Protein AF-A0A9N7NI37-F1 (afdb_monomer_lite)

Secondary structure (DSSP, 8-state):
----------S---HHHHHHHHHHHHHHHHHHTT--TT-TTGGG-HHHHTTTTEEES-TTT-EEEETTT--EEE--SS------PPP-GGGEEEE-S--TT--HHHHHHHHHHHH-TTSEEEEEESSSS-EEEEESSHHHHHHHHHHHHHHHH---HHHHTSGGGGT-

Organism: Striga hermonthica (NCBI:txid68872)

pLDDT: mean 78.23, std 16.03, range [34.75, 94.56]

Structure (mmCIF, N/CA/C/O backbone):
data_AF-A0A9N7NI37-F1
#
_entry.id   AF-A0A9N7NI37-F1
#
loop_
_atom_site.group_PDB
_atom_site.id
_atom_site.type_symbol
_atom_site.label_atom_id
_atom_site.label_alt_id
_atom_site.label_comp_id
_atom_site.label_asym_id
_atom_site.label_entity_id
_atom_site.label_seq_id
_atom_site.pdbx_PDB_ins_code
_atom_site.Cartn_x
_atom_site.Cartn_y
_atom_site.Cartn_z
_atom_site.occupancy
_atom_site.B_iso_or_equiv
_atom_site.auth_seq_id
_atom_site.auth_comp_id
_atom_site.auth_asym_id
_atom_site.auth_atom_id
_atom_site.pdbx_PDB_model_num
ATOM 1 N N . MET A 1 1 ? 3.393 19.377 -38.642 1.00 34.75 1 MET A N 1
ATOM 2 C CA . MET A 1 1 ? 4.469 20.264 -38.154 1.00 34.75 1 MET A CA 1
ATOM 3 C C . MET A 1 1 ? 3.976 20.924 -36.873 1.00 34.75 1 MET A C 1
ATOM 5 O O . MET A 1 1 ? 2.952 21.586 -36.908 1.00 34.75 1 MET A O 1
ATOM 9 N N . HIS A 1 2 ? 4.618 20.559 -35.761 1.00 44.41 2 HIS A N 1
ATOM 10 C CA . HIS A 1 2 ? 4.464 21.002 -34.368 1.00 44.41 2 HIS A CA 1
ATOM 11 C C . HIS A 1 2 ? 3.287 21.917 -33.985 1.00 44.41 2 HIS A C 1
ATOM 13 O O . HIS A 1 2 ? 3.332 23.128 -34.173 1.00 44.41 2 HIS A O 1
ATOM 19 N N . ARG A 1 3 ? 2.320 21.343 -33.260 1.00 37.22 3 ARG A N 1
ATOM 20 C CA . ARG A 1 3 ? 1.564 22.077 -32.243 1.00 37.22 3 ARG A CA 1
ATOM 21 C C . ARG A 1 3 ? 2.317 21.857 -30.929 1.00 37.22 3 ARG A C 1
ATOM 23 O O . ARG A 1 3 ? 2.149 20.824 -30.291 1.00 37.22 3 ARG A O 1
ATOM 30 N N . PHE A 1 4 ? 3.240 22.760 -30.595 1.00 43.38 4 PHE A N 1
ATOM 31 C CA . PHE A 1 4 ? 3.795 22.793 -29.244 1.00 43.38 4 PHE A CA 1
ATOM 32 C C . PHE A 1 4 ? 2.629 23.052 -28.292 1.00 43.38 4 PHE A C 1
ATOM 34 O O . PHE A 1 4 ? 1.892 24.026 -28.445 1.00 43.38 4 PHE A O 1
ATOM 41 N N . LEU A 1 5 ? 2.425 22.094 -27.391 1.00 44.50 5 LEU A N 1
ATOM 42 C CA . LEU A 1 5 ? 1.488 22.172 -26.287 1.00 44.50 5 LEU A CA 1
ATOM 43 C C . LEU A 1 5 ? 1.740 23.488 -25.559 1.00 44.50 5 LEU A C 1
ATOM 45 O O . LEU A 1 5 ? 2.869 23.775 -25.161 1.00 44.50 5 LEU A O 1
ATOM 49 N N . ASN A 1 6 ? 0.685 24.283 -25.419 1.00 45.06 6 ASN A N 1
ATOM 50 C CA . ASN A 1 6 ? 0.674 25.430 -24.530 1.00 45.06 6 ASN A CA 1
ATOM 51 C C . ASN A 1 6 ? 0.686 24.855 -23.106 1.00 45.06 6 ASN A C 1
ATOM 53 O O . ASN A 1 6 ? -0.355 24.629 -22.494 1.00 45.06 6 ASN A O 1
ATOM 57 N N . TRP A 1 7 ? 1.875 24.463 -22.660 1.00 54.69 7 TRP A N 1
ATOM 58 C CA . TRP A 1 7 ? 2.113 23.818 -21.384 1.00 54.69 7 TRP A CA 1
ATOM 59 C C . TRP A 1 7 ? 2.125 24.915 -20.331 1.00 54.69 7 TRP A C 1
ATOM 61 O O . TRP A 1 7 ? 3.165 25.483 -20.004 1.00 54.69 7 TRP A O 1
ATOM 71 N N . ASN A 1 8 ? 0.937 25.265 -19.842 1.00 51.19 8 ASN A N 1
ATOM 72 C CA . ASN A 1 8 ? 0.838 26.027 -18.612 1.00 51.19 8 ASN A CA 1
ATOM 73 C C . ASN A 1 8 ? 1.429 25.143 -17.514 1.00 51.19 8 ASN A C 1
ATOM 75 O O . ASN A 1 8 ? 0.790 24.200 -17.064 1.00 51.19 8 ASN A O 1
ATOM 79 N N . SER A 1 9 ? 2.649 25.453 -17.078 1.00 53.19 9 SER A N 1
ATOM 80 C CA . SER A 1 9 ? 3.290 24.885 -15.886 1.00 53.19 9 SER A CA 1
ATOM 81 C C . SER A 1 9 ? 2.607 25.372 -14.600 1.00 53.19 9 SER A C 1
ATOM 83 O O . SER A 1 9 ? 3.278 25.695 -13.619 1.00 53.19 9 SER A O 1
ATOM 85 N N . GLY A 1 10 ? 1.287 25.560 -14.647 1.00 49.41 10 GLY A N 1
ATOM 86 C CA . GLY A 1 10 ? 0.490 26.233 -13.640 1.00 49.41 10 GLY A CA 1
ATOM 87 C C . GLY A 1 10 ? 0.375 25.372 -12.401 1.00 49.41 10 GLY A C 1
ATOM 88 O O . GLY A 1 10 ? -0.617 24.683 -12.265 1.00 49.41 10 GLY A O 1
ATOM 89 N N . SER A 1 11 ? 1.408 25.428 -11.557 1.00 57.31 11 SER A N 1
ATOM 90 C CA . SER A 1 11 ? 1.416 25.399 -10.084 1.00 57.31 11 SER A CA 1
ATOM 91 C C . SER A 1 11 ? 0.616 24.337 -9.315 1.00 57.31 11 SER A C 1
ATOM 93 O O . SER A 1 11 ? 0.684 24.338 -8.090 1.00 57.31 11 SER A O 1
ATOM 95 N N . GLU A 1 12 ? -0.100 23.435 -9.972 1.00 69.94 12 GLU A N 1
ATOM 96 C CA . GLU A 1 12 ? -0.982 22.453 -9.357 1.00 69.94 12 GLU A CA 1
ATOM 97 C C . GLU A 1 12 ? -0.608 21.064 -9.878 1.00 69.94 12 GLU A C 1
ATOM 99 O O . GLU A 1 12 ? -0.580 20.813 -11.083 1.00 69.94 12 GLU A O 1
ATOM 104 N N . HIS A 1 13 ? -0.240 20.180 -8.953 1.00 75.94 13 HIS A N 1
ATOM 105 C CA . HIS A 1 13 ? 0.076 18.790 -9.253 1.00 75.94 13 HIS A CA 1
ATOM 106 C C . HIS A 1 13 ? -1.226 18.071 -9.619 1.00 75.94 13 HIS A C 1
ATOM 108 O O . HIS A 1 13 ? -2.122 17.934 -8.784 1.00 75.94 13 HIS A O 1
ATOM 114 N N . GLU A 1 14 ? -1.353 17.647 -10.874 1.00 86.31 14 GLU A N 1
ATOM 115 C CA . GLU A 1 14 ? -2.490 16.864 -11.352 1.00 86.31 14 GLU A CA 1
ATOM 116 C C . GLU A 1 14 ? -2.060 15.406 -11.526 1.00 86.31 14 GLU A C 1
ATOM 118 O O . GLU A 1 14 ? -1.046 15.124 -12.163 1.00 86.31 14 GLU A O 1
ATOM 123 N N . ALA A 1 15 ? -2.870 14.458 -11.050 1.00 85.00 15 ALA A N 1
ATOM 124 C CA . ALA A 1 15 ? -2.553 13.030 -11.132 1.00 85.00 15 ALA A CA 1
ATOM 125 C C . ALA A 1 15 ? -2.227 12.558 -12.565 1.00 85.00 15 ALA A C 1
ATOM 127 O O . ALA A 1 15 ? -1.330 11.738 -12.760 1.00 85.00 15 ALA A O 1
ATOM 128 N N . GLY A 1 16 ? -2.923 13.087 -13.580 1.00 88.25 16 GLY A N 1
ATOM 129 C CA . GLY A 1 16 ? -2.649 12.762 -14.984 1.00 88.25 16 GLY A CA 1
ATOM 130 C C . GLY A 1 16 ? -1.287 13.277 -15.459 1.00 88.25 16 GLY A C 1
ATOM 131 O O . GLY A 1 16 ? -0.560 12.576 -16.167 1.00 88.25 16 GLY A O 1
ATOM 132 N N . TYR A 1 17 ? -0.919 14.477 -15.021 1.00 86.31 17 TYR A N 1
ATOM 133 C CA . TYR A 1 17 ? 0.371 15.086 -15.307 1.00 86.31 17 TYR A CA 1
ATOM 134 C C . TYR A 1 17 ? 1.518 14.343 -14.616 1.00 86.31 17 TYR A C 1
ATOM 136 O O . TYR A 1 17 ? 2.523 14.010 -15.246 1.00 86.31 17 TYR A O 1
ATOM 144 N N . ASP A 1 18 ? 1.345 14.017 -13.338 1.00 88.06 18 ASP A N 1
ATOM 145 C CA . ASP A 1 18 ? 2.345 13.304 -12.548 1.00 88.06 18 ASP A CA 1
ATOM 146 C C . ASP A 1 18 ? 2.556 11.881 -13.075 1.00 88.06 18 ASP A C 1
ATOM 148 O O . ASP A 1 18 ? 3.692 11.404 -13.152 1.00 88.06 18 ASP A O 1
ATOM 152 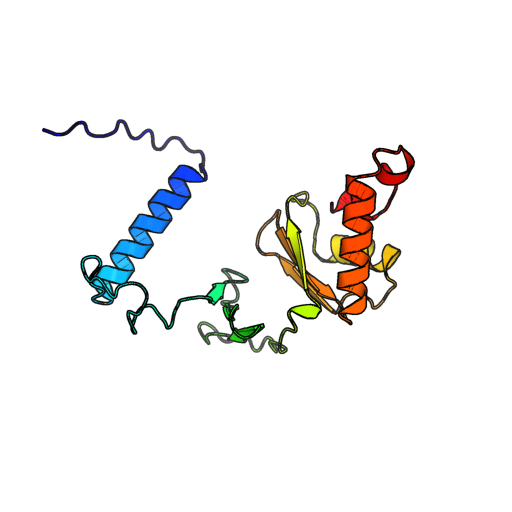N N . ALA A 1 19 ? 1.488 11.219 -13.535 1.00 91.81 19 ALA A N 1
ATOM 153 C CA . ALA A 1 19 ? 1.574 9.927 -14.209 1.00 91.81 19 ALA A CA 1
ATOM 154 C C . ALA A 1 19 ? 2.349 10.024 -15.534 1.00 91.81 19 ALA A C 1
ATOM 156 O O . ALA A 1 19 ? 3.199 9.176 -15.814 1.00 91.81 19 ALA A O 1
ATOM 157 N N . PHE A 1 20 ? 2.111 11.074 -16.330 1.00 90.31 20 PHE A N 1
ATOM 158 C CA . PHE A 1 20 ? 2.869 11.328 -17.556 1.00 90.31 20 PHE A CA 1
ATOM 159 C C . PHE A 1 20 ? 4.362 11.539 -17.265 1.00 90.31 20 PHE A C 1
ATOM 161 O O . PHE A 1 20 ? 5.206 10.870 -17.864 1.00 90.31 20 PHE A O 1
ATOM 168 N N . MET A 1 21 ? 4.694 12.408 -16.307 1.00 93.88 21 MET A N 1
ATOM 169 C CA . MET A 1 21 ? 6.081 12.676 -15.913 1.00 93.88 21 MET A CA 1
ATOM 170 C C . MET A 1 21 ? 6.768 11.423 -15.358 1.00 93.88 21 MET A C 1
ATOM 172 O O . MET A 1 21 ? 7.907 11.128 -15.728 1.00 93.88 21 MET A O 1
ATOM 176 N N . THR A 1 22 ? 6.060 10.637 -14.543 1.00 92.25 22 THR A N 1
ATOM 177 C CA . THR A 1 22 ? 6.525 9.329 -14.059 1.00 92.25 22 THR A CA 1
ATOM 178 C C . THR A 1 22 ? 6.822 8.383 -15.225 1.00 92.25 22 THR A C 1
ATOM 180 O O . THR A 1 22 ? 7.875 7.742 -15.248 1.00 92.25 22 THR A O 1
ATOM 183 N N . GLY A 1 23 ? 5.951 8.340 -16.239 1.00 92.38 23 GLY A N 1
ATOM 184 C CA . GLY A 1 23 ? 6.159 7.568 -17.465 1.00 92.38 23 GLY A CA 1
ATOM 185 C C . GLY A 1 23 ? 7.397 8.002 -18.258 1.00 92.38 23 GLY A C 1
ATOM 186 O O . GLY A 1 23 ? 8.160 7.153 -18.723 1.00 92.38 23 GLY A O 1
ATOM 187 N N . CYS A 1 24 ? 7.652 9.310 -18.367 1.00 93.56 24 CYS A N 1
ATOM 188 C CA . CYS A 1 24 ? 8.861 9.840 -19.002 1.00 93.56 24 CYS A CA 1
ATOM 189 C C . CYS A 1 24 ? 10.136 9.415 -18.261 1.00 93.56 24 CYS A C 1
ATOM 191 O O . CYS A 1 24 ? 11.076 8.929 -18.893 1.00 93.56 24 CYS A O 1
ATOM 193 N N . VAL A 1 25 ? 10.157 9.541 -16.929 1.00 94.00 25 VAL A N 1
ATOM 194 C CA . VAL A 1 25 ? 11.290 9.097 -16.097 1.00 94.00 25 VAL A CA 1
ATOM 195 C C . VAL A 1 25 ? 11.511 7.592 -16.252 1.00 94.00 25 VAL A C 1
ATOM 197 O O . VAL A 1 25 ? 12.639 7.159 -16.489 1.00 94.00 25 VAL A O 1
ATOM 200 N N . PHE A 1 26 ? 10.443 6.791 -16.193 1.00 92.88 26 PHE A N 1
ATOM 201 C CA . PHE A 1 26 ? 10.511 5.347 -16.413 1.00 92.88 26 PHE A CA 1
ATOM 202 C C . PHE A 1 26 ? 11.117 5.004 -17.782 1.00 92.88 26 PHE A C 1
ATOM 204 O O . PHE A 1 26 ? 12.051 4.203 -17.855 1.00 92.88 26 PHE A O 1
ATOM 211 N N . SER A 1 27 ? 10.643 5.643 -18.858 1.00 90.44 27 SER A N 1
ATOM 212 C CA . SER A 1 27 ? 11.150 5.420 -20.217 1.00 90.44 27 SER A CA 1
ATOM 213 C C . SER A 1 27 ? 12.635 5.766 -20.346 1.00 90.44 27 SER A C 1
ATOM 215 O O . SER A 1 27 ? 13.412 4.972 -20.879 1.00 90.44 27 SER A O 1
ATOM 217 N N . GLN A 1 28 ? 13.063 6.900 -19.785 1.00 92.12 28 GLN A N 1
ATOM 218 C CA . GLN A 1 28 ? 14.467 7.305 -19.788 1.00 92.12 28 GLN A CA 1
ATOM 219 C C . GLN A 1 28 ? 15.358 6.309 -19.028 1.00 92.12 28 GLN A C 1
ATOM 221 O O . GLN A 1 28 ? 16.419 5.924 -19.523 1.00 92.12 28 GLN A O 1
ATOM 226 N N . VAL A 1 29 ? 14.926 5.853 -17.848 1.00 91.25 29 VAL A N 1
ATOM 227 C CA . VAL A 1 29 ? 15.667 4.859 -17.055 1.00 91.25 29 VAL A CA 1
ATOM 228 C C . VAL A 1 29 ? 15.763 3.524 -17.797 1.00 91.25 29 VAL A C 1
ATOM 230 O O . VAL A 1 29 ? 16.837 2.930 -17.846 1.00 91.25 29 VAL A O 1
ATOM 233 N N . CYS A 1 30 ? 14.684 3.073 -18.435 1.00 89.25 30 CYS A N 1
ATOM 234 C CA . CYS A 1 30 ? 14.680 1.857 -19.248 1.00 89.25 30 CYS A CA 1
ATOM 235 C C . CYS A 1 30 ? 15.639 1.946 -20.442 1.00 89.25 30 CYS A C 1
ATOM 237 O O . CYS A 1 30 ? 16.400 1.008 -20.682 1.00 89.25 30 CYS A O 1
ATOM 239 N N . SER A 1 31 ? 15.663 3.081 -21.146 1.00 88.12 31 SER A N 1
ATOM 240 C CA . SER A 1 31 ? 16.620 3.330 -22.230 1.00 88.12 31 SER A CA 1
ATOM 241 C C . SER A 1 31 ? 18.065 3.250 -21.732 1.00 88.12 31 SER A C 1
ATOM 243 O O . SER A 1 31 ? 18.893 2.588 -22.354 1.00 88.12 31 SER A O 1
ATOM 245 N N . ASN A 1 32 ? 18.360 3.826 -20.562 1.00 89.94 32 ASN A N 1
ATOM 246 C CA . ASN A 1 32 ? 19.687 3.742 -19.940 1.00 89.94 32 ASN A CA 1
ATOM 247 C C . ASN A 1 32 ? 20.053 2.313 -19.500 1.00 89.94 32 ASN A C 1
ATOM 249 O O . ASN A 1 32 ? 21.219 1.929 -19.545 1.00 89.94 32 ASN A O 1
ATOM 253 N N . LEU A 1 33 ? 19.066 1.506 -19.105 1.00 89.12 33 LEU A N 1
ATOM 254 C CA . LEU A 1 33 ? 19.237 0.075 -18.836 1.00 89.12 33 LEU A CA 1
ATOM 255 C C . LEU A 1 33 ? 19.380 -0.752 -20.131 1.00 89.12 33 LEU A C 1
ATOM 257 O O . LEU A 1 33 ? 19.706 -1.942 -20.082 1.00 89.12 33 LEU A O 1
ATOM 261 N N . GLY A 1 34 ? 19.163 -0.150 -21.303 1.00 88.50 34 GLY A N 1
ATOM 262 C CA . GLY A 1 34 ? 19.170 -0.824 -22.599 1.00 88.50 34 GLY A CA 1
ATOM 263 C C . GLY A 1 34 ? 17.991 -1.783 -22.758 1.00 88.50 34 GLY A C 1
ATOM 264 O O . GLY A 1 34 ? 18.180 -2.916 -23.205 1.00 88.50 34 GLY A O 1
ATOM 265 N N . VAL A 1 35 ? 16.812 -1.385 -22.284 1.00 88.12 35 VAL A N 1
ATOM 266 C CA . VAL A 1 35 ? 15.547 -2.085 -22.523 1.00 88.12 35 VAL A CA 1
ATOM 267 C C . VAL A 1 35 ? 15.012 -1.666 -23.890 1.00 88.12 35 VAL A C 1
ATOM 269 O O . VAL A 1 35 ? 14.899 -0.476 -24.170 1.00 88.12 35 VAL A O 1
ATOM 272 N N . ASP A 1 36 ? 14.668 -2.644 -24.727 1.00 84.31 36 ASP A N 1
ATOM 273 C CA . ASP A 1 36 ? 14.026 -2.395 -26.016 1.00 84.31 36 ASP A CA 1
ATOM 274 C C . ASP A 1 36 ? 12.502 -2.484 -25.886 1.00 84.31 36 ASP A C 1
ATOM 276 O O . ASP A 1 36 ? 11.932 -3.564 -25.707 1.00 84.31 36 ASP A O 1
ATOM 280 N N . PHE A 1 37 ? 11.846 -1.331 -25.990 1.00 81.38 37 PHE A N 1
ATOM 281 C CA . PHE A 1 37 ? 10.390 -1.200 -25.935 1.00 81.38 37 PHE A CA 1
ATOM 282 C C . PHE A 1 37 ? 9.667 -1.781 -27.155 1.00 81.38 37 PHE A C 1
ATOM 284 O O . PHE A 1 37 ? 8.472 -2.043 -27.069 1.00 81.38 37 PHE A O 1
ATOM 291 N N . ASN A 1 38 ? 10.365 -1.986 -28.275 1.00 82.12 38 ASN A N 1
ATOM 292 C CA . ASN A 1 38 ? 9.775 -2.547 -29.493 1.00 82.12 38 ASN A CA 1
ATOM 293 C C . ASN A 1 38 ? 9.870 -4.077 -29.542 1.00 82.12 38 ASN A C 1
ATOM 295 O O . ASN A 1 38 ? 9.385 -4.697 -30.488 1.00 82.12 38 ASN A O 1
ATOM 299 N N . SER A 1 39 ? 10.508 -4.692 -28.543 1.00 78.31 39 SER A N 1
ATOM 300 C CA . SER A 1 39 ? 10.601 -6.142 -28.445 1.00 78.31 39 SER A CA 1
ATOM 301 C C . SER A 1 39 ? 9.263 -6.743 -28.000 1.00 78.31 39 SER A C 1
ATOM 303 O O . SER A 1 39 ? 8.644 -6.288 -27.037 1.00 78.31 39 SER A O 1
ATOM 305 N N . ASN A 1 40 ? 8.823 -7.806 -28.679 1.00 71.88 40 ASN A N 1
ATOM 306 C CA . ASN A 1 40 ? 7.592 -8.528 -28.327 1.00 71.88 40 ASN A CA 1
ATOM 307 C C . ASN A 1 40 ? 7.657 -9.181 -26.930 1.00 71.88 40 ASN A C 1
ATOM 309 O O . ASN A 1 40 ? 6.619 -9.472 -26.340 1.00 71.88 40 ASN A O 1
ATOM 313 N N . ASP A 1 41 ? 8.864 -9.350 -26.384 1.00 66.56 41 ASP A N 1
ATOM 314 C CA . ASP A 1 41 ? 9.127 -9.968 -25.081 1.00 66.56 41 ASP A CA 1
ATOM 315 C C . ASP A 1 41 ? 9.355 -8.937 -23.963 1.00 66.56 41 ASP A C 1
ATOM 317 O O . ASP A 1 41 ? 9.876 -9.274 -22.898 1.00 66.56 41 ASP A O 1
ATOM 321 N N . PHE A 1 42 ? 8.950 -7.675 -24.162 1.00 67.88 42 PHE A N 1
ATOM 322 C CA . PHE A 1 42 ? 9.061 -6.616 -23.151 1.00 67.88 42 PHE A CA 1
ATOM 323 C C . PHE A 1 42 ? 8.588 -7.037 -21.740 1.00 67.88 42 PHE A C 1
ATOM 325 O O . PHE A 1 42 ? 9.312 -6.764 -20.777 1.00 67.88 42 PHE A O 1
ATOM 332 N N . PRO A 1 43 ? 7.462 -7.771 -21.569 1.00 67.12 43 PRO A N 1
ATOM 333 C CA . PRO A 1 43 ? 7.028 -8.239 -20.251 1.00 67.12 43 PRO A CA 1
ATOM 334 C C . PRO A 1 43 ? 8.003 -9.220 -19.585 1.00 67.12 43 PRO A C 1
ATOM 336 O O . PRO A 1 43 ? 8.018 -9.316 -18.364 1.00 67.12 43 PRO A O 1
ATOM 339 N N . GLN A 1 44 ? 8.823 -9.941 -20.354 1.00 68.06 44 GLN A N 1
ATOM 340 C CA . GLN A 1 44 ? 9.795 -10.927 -19.865 1.00 68.06 44 GLN A CA 1
ATOM 341 C C . GLN A 1 44 ? 11.230 -10.387 -19.838 1.00 68.06 44 GLN A C 1
ATOM 343 O O . GLN A 1 44 ? 12.172 -11.139 -19.596 1.00 68.06 44 GLN A O 1
ATOM 348 N N . ASN A 1 45 ? 11.420 -9.082 -20.052 1.00 80.94 45 ASN A N 1
ATOM 349 C CA . ASN A 1 45 ? 12.749 -8.493 -20.068 1.00 80.94 45 ASN A CA 1
ATOM 350 C C . ASN A 1 45 ? 13.456 -8.694 -18.713 1.00 80.94 45 ASN A C 1
ATOM 352 O O . ASN A 1 45 ? 13.080 -8.088 -17.709 1.00 80.94 45 ASN A O 1
ATOM 356 N N . GLU A 1 46 ? 14.517 -9.506 -18.689 1.00 83.50 46 GLU A N 1
ATOM 357 C CA . GLU A 1 46 ? 15.259 -9.861 -17.468 1.00 83.50 46 GLU A CA 1
ATOM 358 C C . GLU A 1 46 ? 15.788 -8.645 -16.693 1.00 83.50 46 GLU A C 1
ATOM 360 O O . GLU A 1 46 ? 15.981 -8.702 -15.474 1.00 83.50 46 GLU A O 1
ATOM 365 N N . LYS A 1 47 ? 16.026 -7.522 -17.385 1.00 85.56 47 LYS A N 1
ATOM 366 C CA . LYS A 1 47 ? 16.479 -6.278 -16.759 1.00 85.56 47 LYS A CA 1
ATOM 367 C C . LYS A 1 47 ? 15.350 -5.618 -15.974 1.00 85.56 47 LYS A C 1
ATOM 369 O O . LYS A 1 47 ? 15.608 -5.109 -14.889 1.00 85.56 47 LYS A O 1
ATOM 374 N N . LEU A 1 48 ? 14.118 -5.658 -16.488 1.00 85.50 48 LEU A N 1
ATOM 375 C CA . LEU A 1 48 ? 12.934 -5.110 -15.819 1.00 85.50 48 LEU A CA 1
ATOM 376 C C . LEU A 1 48 ? 12.394 -6.028 -14.729 1.00 85.50 48 LEU A C 1
ATOM 378 O O . LEU A 1 48 ? 11.958 -5.533 -13.694 1.00 85.50 48 LEU A O 1
ATOM 382 N N . GLN A 1 49 ? 12.475 -7.346 -14.921 1.00 85.19 49 GLN A N 1
ATOM 383 C CA . GLN A 1 49 ? 11.960 -8.349 -13.980 1.00 85.19 49 GLN A CA 1
ATOM 384 C C . GLN A 1 49 ? 12.443 -8.134 -12.535 1.00 85.19 49 GLN A C 1
ATOM 386 O O . GLN A 1 49 ? 11.693 -8.346 -11.590 1.00 85.19 49 GLN A O 1
ATOM 391 N N . LYS A 1 50 ? 13.660 -7.609 -12.346 1.00 84.75 50 LYS A N 1
ATOM 392 C CA . LYS A 1 50 ? 14.235 -7.296 -11.021 1.00 84.75 50 LYS A CA 1
ATOM 393 C C . LYS A 1 50 ? 13.559 -6.130 -10.287 1.00 84.75 50 LYS A C 1
ATOM 395 O O . LYS A 1 50 ? 13.837 -5.923 -9.109 1.00 84.75 50 LYS A O 1
ATOM 400 N N . TYR A 1 51 ? 12.740 -5.345 -10.980 1.00 85.81 51 TYR A N 1
ATOM 401 C CA . TYR A 1 51 ? 12.047 -4.164 -10.457 1.00 85.81 51 TYR A CA 1
ATOM 402 C C . TYR A 1 51 ? 10.523 -4.344 -10.435 1.00 85.81 51 TYR A C 1
ATOM 404 O O . TYR A 1 51 ? 9.829 -3.577 -9.773 1.00 85.81 51 TYR A O 1
ATOM 412 N N . VAL A 1 52 ? 10.000 -5.363 -11.125 1.00 86.50 52 VAL A N 1
ATOM 413 C CA . VAL A 1 52 ? 8.575 -5.712 -11.112 1.00 86.50 52 VAL A CA 1
ATOM 414 C C . VAL A 1 52 ? 8.168 -6.145 -9.706 1.00 86.50 52 VAL A C 1
ATOM 416 O O . VAL A 1 52 ? 8.959 -6.755 -8.988 1.00 86.50 52 VAL A O 1
ATOM 419 N N . ASN A 1 53 ? 6.938 -5.811 -9.311 1.00 87.44 53 ASN A N 1
ATOM 420 C CA . ASN A 1 53 ? 6.357 -6.146 -8.010 1.00 87.44 53 ASN A CA 1
ATOM 421 C C . ASN A 1 53 ? 7.140 -5.615 -6.803 1.00 87.44 53 ASN A C 1
ATOM 423 O O . ASN A 1 53 ? 6.986 -6.142 -5.711 1.00 87.44 53 ASN A O 1
ATOM 427 N N . HIS A 1 54 ? 7.948 -4.569 -6.958 1.00 86.19 54 HIS A N 1
ATOM 428 C CA . HIS A 1 54 ? 8.618 -3.926 -5.833 1.00 86.19 54 HIS A CA 1
ATOM 429 C C . HIS A 1 54 ? 8.007 -2.548 -5.558 1.00 86.19 54 HIS A C 1
ATOM 431 O O . HIS A 1 54 ? 8.013 -1.681 -6.429 1.00 86.19 54 HIS A O 1
ATOM 437 N N . LEU A 1 55 ? 7.494 -2.342 -4.344 1.00 84.81 55 LEU A N 1
ATOM 438 C CA . LEU A 1 55 ? 6.850 -1.104 -3.906 1.00 84.81 55 LEU A CA 1
ATOM 439 C C . LEU A 1 55 ? 7.678 -0.423 -2.815 1.00 84.81 55 LEU A C 1
ATOM 441 O O . LEU A 1 55 ? 7.966 -1.022 -1.780 1.00 84.81 55 LEU A O 1
ATOM 445 N N . TYR A 1 56 ? 8.040 0.841 -3.024 1.00 79.88 56 TYR A N 1
ATOM 446 C CA . TYR A 1 56 ? 8.686 1.648 -1.990 1.00 79.88 56 TYR A CA 1
ATOM 447 C C . TYR A 1 56 ? 7.661 2.051 -0.922 1.00 79.88 56 TYR A C 1
ATOM 449 O O . TYR A 1 56 ? 6.638 2.648 -1.242 1.00 79.88 56 TYR A O 1
ATOM 457 N N . LEU A 1 57 ? 7.944 1.733 0.344 1.00 72.19 57 LEU A N 1
ATOM 458 C CA . LEU A 1 57 ? 7.103 2.082 1.496 1.00 72.19 57 LEU A CA 1
ATOM 459 C C . LEU A 1 57 ? 7.296 3.518 1.967 1.00 72.19 57 LEU A C 1
ATOM 461 O O . LEU A 1 57 ? 6.391 4.125 2.524 1.00 72.19 57 LEU A O 1
ATOM 465 N N . SER A 1 58 ? 8.509 4.034 1.807 1.00 66.12 58 SER A N 1
ATOM 466 C CA . SER A 1 58 ? 8.859 5.392 2.183 1.00 66.12 58 SER A CA 1
ATOM 467 C C . SER A 1 58 ? 10.013 5.866 1.323 1.00 66.12 58 SER A C 1
ATOM 469 O O . SER A 1 58 ? 11.013 5.161 1.160 1.00 66.12 58 SER A O 1
ATOM 471 N N . TRP A 1 59 ? 9.899 7.100 0.837 1.00 59.59 59 TRP A N 1
ATOM 472 C CA . TRP A 1 59 ? 10.983 7.774 0.129 1.00 59.59 59 TRP A CA 1
ATOM 473 C C . TRP A 1 59 ? 12.236 7.946 1.003 1.00 59.59 59 TRP A C 1
ATOM 475 O O . TRP A 1 59 ? 13.355 7.918 0.501 1.00 59.59 59 TRP A O 1
ATOM 485 N N . VAL A 1 60 ? 12.057 8.099 2.320 1.00 56.28 60 VAL A N 1
ATOM 486 C CA . VAL A 1 60 ? 13.130 8.484 3.251 1.00 56.28 60 VAL A CA 1
ATOM 487 C C . VAL A 1 60 ? 13.943 7.280 3.725 1.00 56.28 60 VAL A C 1
ATOM 489 O O . VAL A 1 60 ? 15.159 7.377 3.871 1.00 56.28 60 VAL A O 1
ATOM 492 N N . ASN A 1 61 ? 13.287 6.139 3.949 1.00 58.78 61 ASN A N 1
ATOM 493 C CA . ASN A 1 61 ? 13.929 4.974 4.565 1.00 58.78 61 ASN A CA 1
ATOM 494 C C . ASN A 1 61 ? 14.409 3.930 3.549 1.00 58.78 61 ASN A C 1
ATOM 496 O O . ASN A 1 61 ? 15.161 3.030 3.913 1.00 58.78 61 ASN A O 1
ATOM 500 N N . GLY A 1 62 ? 13.994 4.035 2.280 1.00 63.53 62 GLY A N 1
ATOM 501 C CA . GLY A 1 62 ? 14.376 3.071 1.242 1.00 63.53 62 GLY A CA 1
ATOM 502 C C . GLY A 1 62 ? 13.825 1.658 1.473 1.00 63.53 62 GLY A C 1
ATOM 503 O O . GLY A 1 62 ? 14.302 0.708 0.848 1.00 63.53 62 GLY A O 1
ATOM 504 N N . ASP A 1 63 ? 12.838 1.520 2.362 1.00 71.44 63 ASP A N 1
ATOM 505 C CA . ASP A 1 63 ? 12.136 0.269 2.624 1.00 71.44 63 ASP A CA 1
ATOM 506 C C . ASP A 1 63 ? 11.346 -0.137 1.370 1.00 71.44 63 ASP A C 1
ATOM 508 O O . ASP A 1 63 ? 10.515 0.628 0.873 1.00 71.44 63 ASP A O 1
ATOM 512 N N . LEU A 1 64 ? 11.617 -1.336 0.847 1.00 79.69 64 LEU A N 1
ATOM 513 C CA . LEU A 1 64 ? 11.035 -1.855 -0.391 1.00 79.69 64 LEU A CA 1
ATOM 514 C C . LEU A 1 64 ? 10.280 -3.157 -0.115 1.00 79.69 64 LEU A C 1
ATOM 516 O O . LEU A 1 64 ? 10.902 -4.149 0.259 1.00 79.69 64 LEU A O 1
ATOM 520 N N . ILE A 1 65 ? 8.966 -3.184 -0.324 1.00 81.88 65 ILE A N 1
ATOM 521 C CA . ILE A 1 65 ? 8.162 -4.411 -0.286 1.00 81.88 65 ILE A CA 1
ATOM 522 C C . ILE A 1 65 ? 8.274 -5.132 -1.626 1.00 81.88 65 ILE A C 1
ATOM 524 O O . ILE A 1 65 ? 7.958 -4.554 -2.661 1.00 81.88 65 ILE A O 1
ATOM 528 N N . ASP A 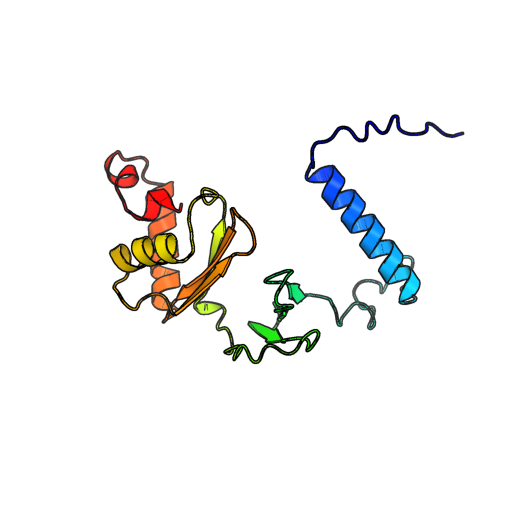1 66 ? 8.629 -6.412 -1.602 1.00 84.31 66 ASP A N 1
ATOM 529 C CA . ASP A 1 66 ? 8.364 -7.334 -2.706 1.00 84.31 66 ASP A CA 1
ATOM 530 C C . ASP A 1 66 ? 6.919 -7.847 -2.593 1.00 84.31 66 ASP A C 1
ATOM 532 O O . ASP A 1 66 ? 6.591 -8.640 -1.712 1.00 84.31 66 ASP A O 1
ATOM 536 N N . LEU A 1 67 ? 6.045 -7.386 -3.483 1.00 83.19 67 LEU A N 1
ATOM 537 C CA . LEU A 1 67 ? 4.630 -7.754 -3.574 1.00 83.19 67 LEU A CA 1
ATOM 538 C C . LEU A 1 67 ? 4.420 -9.214 -3.998 1.00 83.19 67 LEU A C 1
ATOM 540 O O . LEU A 1 67 ? 3.344 -9.759 -3.777 1.00 83.19 67 LEU A O 1
ATOM 544 N N . THR A 1 68 ? 5.434 -9.864 -4.573 1.00 82.31 68 THR A N 1
ATOM 545 C CA . THR A 1 68 ? 5.379 -11.289 -4.926 1.00 82.31 68 THR A CA 1
ATOM 546 C C . THR A 1 68 ? 5.539 -12.163 -3.687 1.00 82.31 68 THR A C 1
ATOM 548 O O . THR A 1 68 ? 4.878 -13.192 -3.563 1.00 82.31 68 THR A O 1
ATOM 551 N N . THR A 1 69 ? 6.432 -11.776 -2.769 1.00 80.12 69 THR A N 1
ATOM 552 C CA . THR A 1 69 ? 6.811 -12.613 -1.615 1.00 80.12 69 THR A CA 1
ATOM 553 C C . THR A 1 69 ? 6.337 -12.084 -0.265 1.00 80.12 69 THR A C 1
ATOM 555 O O . THR A 1 69 ? 6.334 -12.829 0.714 1.00 80.12 69 THR A O 1
ATOM 558 N N . GLY A 1 70 ? 5.977 -10.808 -0.184 1.00 69.44 70 GLY A N 1
ATOM 559 C CA . GLY A 1 70 ? 5.652 -10.103 1.056 1.00 69.44 70 GLY A CA 1
ATOM 560 C C . GLY A 1 70 ? 6.808 -9.811 1.969 1.00 69.44 70 GLY A C 1
ATOM 561 O O . GLY A 1 70 ? 6.604 -9.431 3.115 1.00 69.44 70 GLY A O 1
ATOM 562 N N . LYS A 1 71 ? 8.035 -9.947 1.476 1.00 75.88 71 LYS A N 1
ATOM 563 C CA . LYS A 1 71 ? 9.224 -9.604 2.245 1.00 75.88 71 LYS A CA 1
ATOM 564 C C . LYS A 1 71 ? 9.617 -8.167 1.951 1.00 75.88 71 LYS A C 1
ATOM 566 O O . LYS A 1 71 ? 9.549 -7.726 0.807 1.00 75.88 71 LYS A O 1
ATOM 571 N N . VAL A 1 72 ? 10.088 -7.457 2.974 1.00 67.88 72 VAL A N 1
ATOM 572 C CA . VAL A 1 72 ? 10.762 -6.179 2.747 1.00 67.88 72 VAL A CA 1
ATOM 573 C C . VAL A 1 72 ? 12.249 -6.398 2.587 1.00 67.88 72 VAL A C 1
ATOM 575 O O . VAL A 1 72 ? 12.908 -7.010 3.429 1.00 67.88 72 VAL A O 1
ATOM 578 N N . ALA A 1 73 ? 12.765 -5.879 1.484 1.00 64.00 73 ALA A N 1
ATOM 579 C CA . ALA A 1 73 ? 14.177 -5.709 1.254 1.00 64.00 73 ALA A CA 1
ATOM 580 C C . ALA A 1 73 ? 14.560 -4.285 1.668 1.00 64.00 73 ALA A C 1
ATOM 582 O O . ALA A 1 73 ? 14.160 -3.309 1.038 1.00 64.00 73 ALA A O 1
ATOM 583 N N . THR A 1 74 ? 15.379 -4.143 2.706 1.00 57.00 74 THR A N 1
ATOM 584 C CA . THR A 1 74 ? 16.124 -2.902 2.927 1.00 57.00 74 THR A CA 1
ATOM 585 C C . THR A 1 74 ? 17.254 -2.865 1.904 1.00 57.00 74 THR A C 1
ATOM 587 O O . THR A 1 74 ? 18.274 -3.544 2.052 1.00 57.00 74 THR A O 1
ATOM 590 N N . LYS A 1 75 ? 17.097 -2.093 0.822 1.00 51.91 75 LYS A N 1
ATOM 591 C CA . LYS A 1 75 ? 18.265 -1.741 0.007 1.00 51.91 75 LYS A CA 1
ATOM 592 C C . LYS A 1 75 ? 19.102 -0.779 0.844 1.00 51.91 75 LYS A C 1
ATOM 594 O O . LYS A 1 75 ? 18.682 0.343 1.093 1.00 51.91 75 LYS A O 1
ATOM 599 N N . ASN A 1 76 ? 20.264 -1.252 1.296 1.00 41.88 76 ASN A N 1
ATOM 600 C CA . ASN A 1 76 ? 21.275 -0.508 2.053 1.00 41.88 76 ASN A CA 1
ATOM 601 C C . ASN A 1 76 ? 21.741 0.755 1.299 1.00 41.88 76 ASN A C 1
ATOM 603 O O . ASN A 1 76 ? 22.827 0.755 0.724 1.00 41.88 76 ASN A O 1
ATOM 607 N N . LEU A 1 77 ? 20.937 1.818 1.263 1.00 41.81 77 LEU A N 1
ATOM 608 C CA . LEU A 1 77 ? 21.335 3.093 0.663 1.00 41.81 77 LEU A CA 1
ATOM 609 C C . LEU A 1 77 ? 21.812 4.103 1.704 1.00 41.81 77 LEU A C 1
ATOM 611 O O . LEU A 1 77 ? 22.691 4.894 1.388 1.00 41.81 77 LEU A O 1
ATOM 615 N N . VAL A 1 78 ? 21.377 4.010 2.961 1.00 37.38 78 VAL A N 1
ATOM 616 C CA . VAL A 1 78 ? 22.023 4.692 4.090 1.00 37.38 78 VAL A CA 1
ATOM 617 C C . VAL A 1 78 ? 21.819 3.835 5.333 1.00 37.38 78 VAL A C 1
ATOM 619 O O . VAL A 1 78 ? 20.740 3.298 5.559 1.00 37.38 78 VAL A O 1
ATOM 622 N N . ALA A 1 79 ? 22.875 3.653 6.120 1.00 37.44 79 ALA A N 1
ATOM 623 C CA . ALA A 1 79 ? 22.872 2.840 7.324 1.00 37.44 79 ALA A CA 1
ATOM 624 C C . ALA A 1 79 ? 21.861 3.346 8.370 1.00 37.44 79 ALA A C 1
ATOM 626 O O . ALA A 1 79 ? 22.194 4.143 9.242 1.00 37.44 79 ALA A O 1
ATOM 627 N N . SER A 1 80 ? 20.651 2.804 8.361 1.00 38.19 80 SER A N 1
ATOM 628 C CA . SER A 1 80 ? 19.806 2.721 9.544 1.00 38.19 80 SER A CA 1
ATOM 629 C C . SER A 1 80 ? 19.469 1.249 9.754 1.00 38.19 80 SER A C 1
ATOM 631 O O . SER A 1 80 ? 18.790 0.605 8.962 1.00 38.19 80 SER A O 1
ATOM 633 N N . LYS A 1 81 ? 19.998 0.677 10.842 1.00 38.75 81 LYS A N 1
ATOM 634 C CA . LYS A 1 81 ? 19.663 -0.668 11.337 1.00 38.75 81 LYS A CA 1
ATOM 635 C C . LYS A 1 81 ? 18.224 -0.698 11.877 1.00 38.75 81 LYS A C 1
ATOM 637 O O . LYS A 1 81 ? 17.996 -1.124 13.008 1.00 38.75 81 LYS A O 1
ATOM 642 N N . ALA A 1 82 ? 17.251 -0.215 11.110 1.00 44.56 82 ALA A N 1
ATOM 643 C CA . ALA A 1 82 ? 15.857 -0.492 11.385 1.00 44.56 82 ALA A CA 1
ATOM 644 C C . ALA A 1 82 ? 15.668 -1.980 11.096 1.00 44.56 82 ALA A C 1
ATOM 646 O O . ALA A 1 82 ? 15.818 -2.448 9.970 1.00 44.56 82 ALA A O 1
ATOM 647 N N . LYS A 1 83 ? 15.472 -2.748 12.165 1.00 43.44 83 LYS A N 1
ATOM 648 C CA . LYS A 1 83 ? 15.229 -4.185 12.130 1.00 43.44 83 LYS A CA 1
ATOM 649 C C . LYS A 1 83 ? 13.931 -4.403 11.356 1.00 43.44 83 LYS A C 1
ATOM 651 O O . LYS A 1 83 ? 12.847 -4.334 11.925 1.00 43.44 83 LYS A O 1
ATOM 656 N N . CYS A 1 84 ? 14.055 -4.558 10.044 1.00 44.41 84 CYS A N 1
ATOM 657 C CA . CYS A 1 84 ? 12.921 -4.754 9.171 1.00 44.41 84 CYS A CA 1
ATOM 658 C C . CYS A 1 84 ? 12.434 -6.186 9.384 1.00 44.41 84 CYS A C 1
ATOM 660 O O . CYS A 1 84 ? 13.071 -7.152 8.960 1.00 44.41 84 CYS A O 1
ATOM 662 N N . ASN A 1 85 ? 11.383 -6.325 10.188 1.00 52.19 85 ASN A N 1
ATOM 663 C CA . ASN A 1 85 ? 10.771 -7.616 10.442 1.00 52.19 85 ASN A CA 1
ATOM 664 C C . ASN A 1 85 ? 10.122 -8.110 9.146 1.00 52.19 85 ASN A C 1
ATOM 666 O O . ASN A 1 85 ? 9.603 -7.319 8.365 1.00 52.19 85 ASN A O 1
ATOM 670 N N . SER A 1 86 ? 10.138 -9.424 8.927 1.00 57.47 86 SER A N 1
ATOM 671 C CA . SER A 1 86 ? 9.378 -10.035 7.839 1.00 57.47 86 SER A CA 1
ATOM 672 C C . SER A 1 86 ? 7.909 -9.632 7.963 1.00 57.47 86 SER A C 1
ATOM 674 O O . SER A 1 86 ? 7.288 -9.890 9.001 1.00 57.47 86 SER A O 1
ATOM 676 N N . PHE A 1 87 ? 7.382 -9.006 6.919 1.00 63.59 87 PHE A N 1
ATOM 677 C CA . PHE A 1 87 ? 5.972 -8.677 6.824 1.00 63.59 87 PHE A CA 1
ATOM 678 C C . PHE A 1 87 ? 5.168 -9.921 6.484 1.00 63.59 87 PHE A C 1
ATOM 680 O O . PHE A 1 87 ? 5.629 -10.804 5.759 1.00 63.59 87 PHE A O 1
ATOM 687 N N . VAL A 1 88 ? 3.966 -9.996 7.041 1.00 72.50 88 VAL A N 1
ATOM 688 C CA . VAL A 1 88 ? 3.006 -11.051 6.734 1.00 72.50 88 VAL A CA 1
ATOM 689 C C . VAL A 1 88 ? 1.799 -10.375 6.100 1.00 72.50 88 VAL A C 1
ATOM 691 O O . VAL A 1 88 ? 1.008 -9.735 6.785 1.00 72.50 88 VAL A O 1
ATOM 694 N N . PHE A 1 89 ? 1.665 -10.484 4.777 1.00 73.12 89 PHE A N 1
ATOM 695 C CA . PHE A 1 89 ? 0.602 -9.787 4.044 1.00 73.12 89 PHE A CA 1
ATOM 696 C C . PHE A 1 89 ? -0.810 -10.175 4.475 1.00 73.12 89 PHE A C 1
ATOM 698 O O . PHE A 1 89 ? -1.703 -9.336 4.421 1.00 73.12 89 PHE A O 1
ATOM 705 N N . SER A 1 90 ? -1.023 -11.415 4.925 1.00 83.31 90 SER A N 1
ATOM 706 C CA . SER A 1 90 ? -2.332 -11.841 5.437 1.00 83.31 90 SER A CA 1
ATOM 707 C C . SER A 1 90 ? -2.780 -11.057 6.668 1.00 83.31 90 SER A C 1
ATOM 709 O O . SER A 1 90 ? -3.960 -11.082 7.005 1.00 83.31 90 SER A O 1
ATOM 711 N N . ASP A 1 91 ? -1.846 -10.368 7.322 1.00 89.44 91 ASP A N 1
ATOM 712 C CA . ASP A 1 91 ? -2.075 -9.611 8.543 1.00 89.44 91 ASP A CA 1
ATOM 713 C C . ASP A 1 91 ? -2.155 -8.102 8.247 1.00 89.44 91 ASP A C 1
ATOM 715 O O . ASP A 1 91 ? -2.260 -7.299 9.172 1.00 89.44 91 ASP A O 1
ATOM 719 N N . MET A 1 92 ? -2.116 -7.697 6.971 1.00 89.25 92 MET A N 1
ATOM 720 C CA . MET A 1 92 ? -2.099 -6.296 6.556 1.00 89.25 92 MET A CA 1
ATOM 721 C C . MET A 1 92 ? -3.399 -5.816 5.921 1.00 89.25 92 MET A C 1
ATOM 723 O O . MET A 1 92 ? -4.075 -6.536 5.190 1.00 89.25 92 MET A O 1
ATOM 727 N N . ILE A 1 93 ? -3.681 -4.532 6.139 1.00 91.94 93 ILE A N 1
ATOM 728 C CA . ILE A 1 93 ? -4.676 -3.76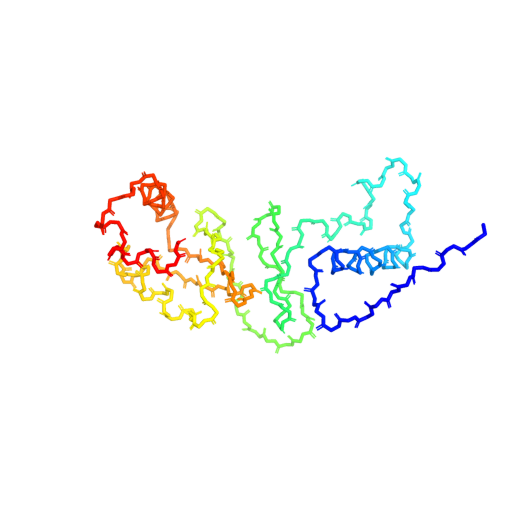1 5.392 1.00 91.94 93 ILE A CA 1
ATOM 729 C C . ILE A 1 93 ? -4.058 -2.472 4.851 1.00 91.94 93 ILE A C 1
ATOM 731 O O . ILE A 1 93 ? -3.122 -1.924 5.439 1.00 91.94 93 ILE A O 1
ATOM 735 N N . LEU A 1 94 ? -4.627 -1.975 3.753 1.00 90.88 94 LEU A N 1
ATOM 736 C CA . LEU A 1 94 ? -4.403 -0.620 3.262 1.00 90.88 94 LEU A CA 1
ATOM 737 C C . LEU A 1 94 ? -5.564 0.264 3.718 1.00 90.88 94 LEU A C 1
ATOM 739 O O . LEU A 1 94 ? -6.720 -0.016 3.400 1.00 90.88 94 LEU A O 1
ATOM 743 N N . LEU A 1 95 ? -5.241 1.328 4.444 1.00 91.38 95 LEU A N 1
ATOM 744 C CA . LEU A 1 95 ? -6.142 2.447 4.677 1.00 91.38 95 LEU A CA 1
ATOM 745 C C . LEU A 1 95 ? -5.804 3.548 3.675 1.00 91.38 95 LEU A C 1
ATOM 747 O O . LEU A 1 95 ? -4.632 3.883 3.498 1.00 91.38 95 LEU A O 1
ATOM 751 N N . TRP A 1 96 ? -6.826 4.108 3.040 1.00 90.56 96 TRP A N 1
ATOM 752 C CA . TRP A 1 96 ? -6.709 5.221 2.101 1.00 90.56 96 TRP A CA 1
ATOM 753 C C . TRP A 1 96 ? -7.736 6.304 2.434 1.00 90.56 96 TRP A C 1
ATOM 755 O O . TRP A 1 96 ? -8.681 6.046 3.178 1.00 90.56 96 TRP A O 1
ATOM 765 N N . GLY A 1 97 ? -7.572 7.507 1.880 1.00 84.06 97 GLY A N 1
ATOM 766 C CA . GLY A 1 97 ? -8.508 8.614 2.108 1.00 84.06 97 GLY A CA 1
ATOM 767 C C . GLY A 1 97 ? -8.513 9.143 3.547 1.00 84.06 97 GLY A C 1
ATOM 768 O O . GLY A 1 97 ? -9.489 9.755 3.973 1.00 84.06 97 GLY A O 1
ATOM 769 N N . LEU A 1 98 ? -7.438 8.904 4.300 1.00 86.94 98 LEU A N 1
ATOM 770 C CA . LEU A 1 98 ? -7.276 9.400 5.661 1.00 86.94 98 LEU A CA 1
ATOM 771 C C . LEU A 1 98 ? -7.227 10.930 5.670 1.00 86.94 98 LEU A C 1
ATOM 773 O O . LEU A 1 98 ? -6.684 11.561 4.761 1.00 86.94 98 LEU A O 1
ATOM 777 N N . LEU A 1 99 ? -7.740 11.532 6.746 1.00 86.69 99 LEU A N 1
ATOM 778 C CA . LEU A 1 99 ? -7.494 12.946 7.003 1.00 86.69 99 LEU A CA 1
ATOM 779 C C . LEU A 1 99 ? -5.983 13.184 7.191 1.00 86.69 99 LEU A C 1
ATOM 781 O O . LEU A 1 99 ? -5.390 12.510 8.035 1.00 86.69 99 LEU A O 1
ATOM 785 N N . PRO A 1 100 ? -5.385 14.197 6.533 1.00 83.38 100 PRO A N 1
ATOM 786 C CA . PRO A 1 100 ? -3.946 14.484 6.626 1.00 83.38 100 PRO A CA 1
ATOM 787 C C . PRO A 1 100 ? -3.417 14.729 8.047 1.00 83.38 100 PRO A C 1
ATOM 789 O O . PRO A 1 100 ? -2.221 14.648 8.313 1.00 83.38 100 PRO A O 1
ATOM 792 N N . THR A 1 101 ? -4.302 15.057 8.991 1.00 86.12 101 THR A N 1
ATOM 793 C CA . THR A 1 101 ? -3.959 15.305 10.396 1.00 86.12 101 THR A CA 1
ATOM 794 C C . THR A 1 101 ? -3.835 14.030 11.232 1.00 86.12 101 THR A C 1
ATOM 796 O O . THR A 1 101 ? -3.334 14.096 12.358 1.00 86.12 101 THR A O 1
ATOM 799 N N . LEU A 1 102 ? -4.283 12.878 10.720 1.00 87.00 102 LEU A N 1
ATOM 800 C CA . LEU A 1 102 ? -4.240 11.606 11.435 1.00 87.00 102 LEU A CA 1
ATOM 801 C C . LEU A 1 102 ? -2.827 11.033 11.431 1.00 87.00 102 LEU A C 1
ATOM 803 O O . LEU A 1 102 ? -2.286 10.652 10.397 1.00 87.00 102 LEU A O 1
ATOM 807 N N . ARG A 1 103 ? -2.240 10.909 12.622 1.00 89.31 103 ARG A N 1
ATOM 808 C CA . ARG A 1 103 ? -0.926 10.282 12.792 1.00 89.31 103 ARG A CA 1
ATOM 809 C C . ARG A 1 103 ? -1.083 8.800 13.104 1.00 89.31 103 ARG A C 1
ATOM 811 O O . ARG A 1 103 ? -2.107 8.361 13.628 1.00 89.31 103 ARG A O 1
ATOM 818 N N . ALA A 1 104 ? -0.006 8.038 12.926 1.00 89.44 104 ALA A N 1
ATOM 819 C CA . ALA A 1 104 ? 0.042 6.614 13.267 1.00 89.44 104 ALA A CA 1
ATOM 820 C C . ALA A 1 104 ? -0.464 6.295 14.692 1.00 89.44 104 ALA A C 1
ATOM 822 O O . ALA A 1 104 ? -1.117 5.275 14.903 1.00 89.44 104 ALA A O 1
ATOM 823 N N . ASN A 1 105 ? -0.212 7.164 15.678 1.00 90.69 105 ASN A N 1
ATOM 824 C CA . ASN A 1 105 ? -0.713 6.977 17.046 1.00 90.69 105 ASN A CA 1
ATOM 825 C C . ASN A 1 105 ? -2.237 7.125 17.153 1.00 90.69 105 ASN A C 1
ATOM 827 O O . ASN A 1 105 ? -2.857 6.407 17.936 1.00 90.69 105 ASN A O 1
ATOM 831 N N . ASP A 1 106 ? -2.830 8.018 16.363 1.00 92.06 106 ASP A N 1
ATOM 832 C CA . ASP A 1 106 ? -4.273 8.254 16.336 1.00 92.06 106 ASP A CA 1
ATOM 833 C C . ASP A 1 106 ? -4.979 7.059 15.680 1.00 92.06 106 ASP A C 1
ATOM 835 O O . ASP A 1 106 ? -5.888 6.472 16.271 1.00 92.06 106 ASP A O 1
ATOM 839 N N . ILE A 1 107 ? -4.463 6.605 14.529 1.00 92.88 107 ILE A N 1
ATOM 840 C CA . ILE A 1 107 ? -4.909 5.379 13.844 1.00 92.88 107 ILE A CA 1
ATOM 841 C C . ILE A 1 107 ? -4.814 4.179 14.796 1.00 92.88 107 ILE A C 1
ATOM 843 O O . ILE A 1 107 ? -5.771 3.416 14.952 1.00 92.88 107 ILE A O 1
ATOM 847 N N . ARG A 1 108 ? -3.681 4.043 15.502 1.00 94.56 108 ARG A N 1
ATOM 848 C CA . ARG A 1 108 ? -3.469 2.967 16.477 1.00 94.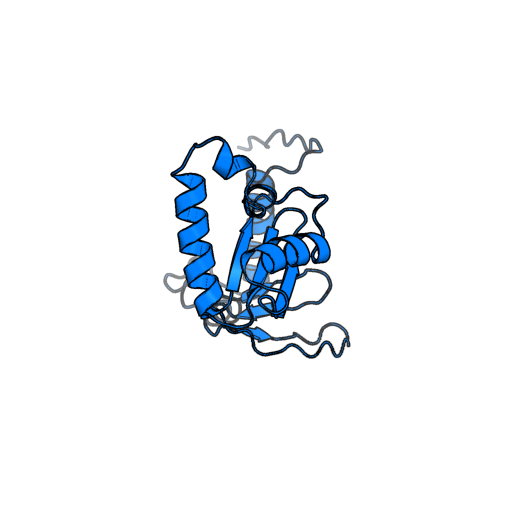56 108 ARG A CA 1
ATOM 849 C C . ARG A 1 108 ? -4.480 3.009 17.613 1.00 94.56 108 ARG A C 1
ATOM 851 O O . ARG A 1 108 ? -5.021 1.969 17.977 1.00 94.56 108 ARG A O 1
ATOM 858 N N . ALA A 1 109 ? -4.740 4.185 18.177 1.00 93.00 109 ALA A N 1
ATOM 859 C CA . ALA A 1 109 ? -5.697 4.342 19.264 1.00 93.00 109 ALA A CA 1
ATOM 860 C C . ALA A 1 109 ? -7.125 3.982 18.828 1.00 93.00 109 ALA A C 1
ATOM 862 O O . ALA A 1 109 ? -7.845 3.328 19.581 1.00 93.00 109 ALA A O 1
ATOM 863 N N . ILE A 1 110 ? -7.527 4.375 17.617 1.00 92.50 110 ILE A N 1
ATOM 864 C CA . ILE A 1 110 ? -8.849 4.073 17.056 1.00 92.50 110 ILE A CA 1
ATOM 865 C C . ILE A 1 110 ? -9.019 2.568 16.851 1.00 92.50 110 ILE A C 1
ATOM 867 O O . ILE A 1 110 ? -9.970 1.979 17.361 1.00 92.50 110 ILE A O 1
ATOM 871 N N . LEU A 1 111 ? -8.075 1.929 16.166 1.00 93.69 111 LEU A N 1
ATOM 872 C CA . LEU A 1 111 ? -8.134 0.495 15.895 1.00 93.69 111 LEU A CA 1
ATOM 873 C C . LEU A 1 111 ? -8.047 -0.333 17.185 1.00 93.69 111 LEU A C 1
ATOM 875 O O . LEU A 1 111 ? -8.823 -1.268 17.363 1.00 93.69 111 LEU A O 1
ATOM 879 N N . ASN A 1 112 ? -7.210 0.062 18.147 1.00 93.31 112 ASN A N 1
ATOM 880 C CA . ASN A 1 112 ? -7.143 -0.612 19.445 1.00 93.31 112 ASN A CA 1
ATOM 881 C C . ASN A 1 112 ? -8.438 -0.487 20.268 1.00 93.31 112 ASN A C 1
ATOM 883 O O . ASN A 1 112 ? -8.719 -1.369 21.076 1.00 93.31 112 ASN A O 1
ATOM 887 N N . LYS A 1 113 ? -9.247 0.568 20.084 1.00 92.25 113 LYS A N 1
ATOM 888 C CA . LYS A 1 113 ? -10.577 0.656 20.722 1.00 92.25 113 LYS A CA 1
ATOM 889 C C . LYS A 1 113 ? -11.554 -0.382 20.175 1.00 92.25 113 LYS A C 1
ATOM 891 O O . LYS A 1 113 ? -12.464 -0.779 20.892 1.00 92.25 113 LYS A O 1
ATOM 896 N N . VAL A 1 114 ? -11.381 -0.785 18.920 1.00 91.56 114 VAL A N 1
ATOM 897 C CA . VAL A 1 114 ? -12.302 -1.681 18.211 1.00 91.56 114 VAL A CA 1
ATOM 898 C C . VAL A 1 114 ? -11.859 -3.135 18.351 1.00 91.56 114 VAL A C 1
ATOM 900 O O . VAL A 1 114 ? -12.676 -3.995 18.657 1.00 91.56 114 VAL A O 1
ATOM 903 N N . PHE A 1 115 ? -10.561 -3.398 18.187 1.00 92.81 115 PHE A N 1
ATOM 904 C CA . PHE A 1 115 ? -9.988 -4.749 18.141 1.00 92.81 115 PHE A CA 1
ATOM 905 C C . PHE A 1 115 ? -9.154 -5.110 19.385 1.00 92.81 115 PHE A C 1
ATOM 907 O O . PHE A 1 115 ? -8.657 -6.228 19.504 1.00 92.81 115 PHE A O 1
ATOM 914 N N . GLY A 1 116 ? -8.991 -4.179 20.331 1.00 92.56 116 GLY A N 1
ATOM 915 C CA . GLY A 1 116 ? -8.248 -4.375 21.579 1.00 92.56 116 GLY A CA 1
ATOM 916 C C . GLY A 1 116 ? -6.802 -3.860 21.549 1.00 92.56 116 GLY A C 1
ATOM 917 O O . GLY A 1 116 ? -6.202 -3.638 20.497 1.00 92.56 116 GLY A O 1
ATOM 918 N N . SER A 1 117 ? -6.224 -3.683 22.742 1.00 86.19 117 SER A N 1
ATOM 919 C CA . SER A 1 117 ? -4.985 -2.929 23.019 1.00 86.19 117 SER A CA 1
ATOM 920 C C . SER A 1 117 ? -3.709 -3.433 22.325 1.00 86.19 117 SER A C 1
ATOM 922 O O . SER A 1 117 ? -2.732 -2.691 22.233 1.00 86.19 117 SER A O 1
ATOM 924 N N . SER A 1 118 ? -3.698 -4.681 21.856 1.00 87.69 118 SER A N 1
ATOM 925 C CA . SER A 1 118 ? -2.556 -5.355 21.216 1.00 87.69 118 SER A CA 1
ATOM 926 C C . SER A 1 118 ? -2.882 -5.883 19.813 1.00 87.69 118 SER A C 1
ATOM 928 O O . SER A 1 118 ? -2.184 -6.755 19.286 1.00 87.69 118 SER A O 1
ATOM 930 N N . SER A 1 119 ? -3.943 -5.359 19.196 1.00 91.88 119 SER A N 1
ATOM 931 C CA . SER A 1 119 ? -4.371 -5.768 17.855 1.00 91.88 119 SER A CA 1
ATOM 932 C C . SER A 1 119 ? -3.395 -5.327 16.764 1.00 91.88 119 SER A C 1
ATOM 934 O O . SER A 1 119 ? -3.243 -6.036 15.778 1.00 91.88 119 SER A O 1
ATOM 936 N N . ILE A 1 120 ? -2.676 -4.215 16.947 1.00 92.69 120 ILE A N 1
ATOM 937 C CA . ILE A 1 120 ? -1.772 -3.664 15.927 1.00 92.69 120 ILE A CA 1
ATOM 938 C C . ILE A 1 120 ? -0.308 -3.918 16.259 1.00 92.69 120 ILE A C 1
ATOM 940 O O . ILE A 1 120 ? 0.200 -3.501 17.307 1.00 92.69 120 ILE A O 1
ATOM 944 N N . LYS A 1 121 ? 0.406 -4.489 15.293 1.00 91.00 121 LYS A N 1
ATOM 945 C CA . LYS A 1 121 ? 1.854 -4.665 15.319 1.00 91.00 121 LYS A CA 1
ATOM 946 C C . LYS A 1 121 ? 2.543 -3.374 14.869 1.00 91.00 121 LYS A C 1
ATOM 948 O O . LYS A 1 121 ? 3.190 -2.704 15.679 1.00 91.00 121 LYS A O 1
ATOM 953 N N . THR A 1 122 ? 2.329 -2.943 13.631 1.00 87.88 122 THR A N 1
ATOM 954 C CA . THR A 1 122 ? 3.023 -1.789 13.032 1.00 87.88 122 THR A CA 1
ATOM 955 C C . THR A 1 122 ? 2.106 -0.990 12.099 1.00 87.88 122 THR A C 1
ATOM 957 O O . THR A 1 122 ? 1.064 -1.475 11.667 1.00 87.88 122 THR A O 1
ATOM 960 N N . ILE A 1 123 ? 2.463 0.274 11.846 1.00 89.12 123 ILE A N 1
ATOM 961 C CA . ILE A 1 123 ? 1.757 1.169 10.917 1.00 89.12 123 ILE A CA 1
ATOM 962 C C . ILE A 1 123 ? 2.812 1.885 10.074 1.00 89.12 123 ILE A C 1
ATOM 964 O O . ILE A 1 123 ? 3.749 2.450 10.640 1.00 89.12 123 ILE A O 1
ATOM 968 N N . TYR A 1 124 ? 2.639 1.877 8.754 1.00 85.38 124 TYR A N 1
ATOM 969 C CA . TYR A 1 124 ? 3.513 2.546 7.789 1.00 85.38 124 TYR A CA 1
ATOM 970 C C . TYR A 1 124 ? 2.693 3.539 6.983 1.00 85.38 124 TYR A C 1
ATOM 972 O O . TYR A 1 124 ? 1.838 3.133 6.202 1.00 85.38 124 TYR A O 1
ATOM 980 N N . HIS A 1 125 ? 2.951 4.832 7.162 1.00 83.62 125 HIS A N 1
ATOM 981 C CA . HIS A 1 125 ? 2.391 5.840 6.267 1.00 83.62 125 HIS A CA 1
ATOM 982 C C . HIS A 1 125 ? 3.067 5.741 4.902 1.00 83.62 125 HIS A C 1
ATOM 984 O O . HIS A 1 125 ? 4.296 5.753 4.826 1.00 83.62 125 HIS A O 1
ATOM 990 N N . LEU A 1 126 ? 2.248 5.640 3.858 1.00 80.19 126 LEU A N 1
ATOM 991 C CA . LEU A 1 126 ? 2.680 5.732 2.465 1.00 80.19 126 LEU A CA 1
ATOM 992 C C . LEU A 1 126 ? 2.770 7.198 2.047 1.00 80.19 126 LEU A C 1
ATOM 994 O O . LEU A 1 126 ? 3.749 7.616 1.434 1.00 80.19 126 LEU A O 1
ATOM 998 N N . ASP A 1 127 ? 1.765 7.970 2.453 1.00 80.62 127 ASP A N 1
ATOM 999 C CA . ASP A 1 127 ? 1.687 9.416 2.311 1.00 80.62 127 ASP A CA 1
ATOM 1000 C C . ASP A 1 127 ? 0.811 10.011 3.438 1.00 80.62 127 ASP A C 1
ATOM 1002 O O . ASP A 1 127 ? 0.575 9.380 4.477 1.00 80.62 127 ASP A O 1
ATOM 1006 N N . GLU A 1 128 ? 0.361 11.253 3.262 1.00 81.88 128 GLU A N 1
ATOM 1007 C CA . GLU A 1 128 ? -0.487 11.970 4.222 1.00 81.88 128 GLU A CA 1
ATOM 1008 C C . GLU A 1 128 ? -1.908 11.388 4.339 1.00 81.88 128 GLU A C 1
ATOM 1010 O O . GLU A 1 128 ? -2.572 11.572 5.354 1.00 81.88 128 GLU A O 1
ATOM 1015 N N . THR A 1 129 ? -2.373 10.661 3.325 1.00 85.38 129 THR A N 1
ATOM 1016 C CA . THR A 1 129 ? -3.749 10.162 3.177 1.00 85.38 129 THR A CA 1
ATOM 1017 C C . THR A 1 129 ? -3.854 8.636 3.163 1.00 85.38 129 THR A C 1
ATOM 1019 O O . THR A 1 129 ? -4.960 8.092 3.194 1.00 85.38 129 THR A O 1
ATOM 1022 N N . ALA A 1 130 ? -2.730 7.921 3.130 1.00 88.94 130 ALA A N 1
ATOM 1023 C CA . ALA A 1 130 ? -2.700 6.470 3.048 1.00 88.94 130 ALA A CA 1
ATOM 1024 C C . ALA A 1 130 ? -1.673 5.846 3.998 1.00 88.94 130 ALA A C 1
ATOM 1026 O O . ALA A 1 130 ? -0.553 6.334 4.175 1.00 88.94 130 ALA A O 1
ATOM 1027 N N . ALA A 1 131 ? -2.049 4.713 4.590 1.00 90.31 131 ALA A N 1
ATOM 1028 C CA . ALA A 1 131 ? -1.188 3.951 5.481 1.00 90.31 131 ALA A CA 1
ATOM 1029 C C . ALA A 1 131 ? -1.456 2.444 5.396 1.00 90.31 131 ALA A C 1
ATOM 1031 O O . ALA A 1 131 ? -2.604 1.997 5.362 1.00 90.31 131 ALA A O 1
ATOM 1032 N N . PHE A 1 132 ? -0.389 1.650 5.449 1.00 90.12 132 PHE A N 1
ATOM 1033 C CA . PHE A 1 132 ? -0.479 0.230 5.762 1.00 90.12 132 PHE A CA 1
ATOM 1034 C C . PHE A 1 132 ? -0.579 0.024 7.269 1.00 90.12 132 PHE A C 1
ATOM 1036 O O . PHE A 1 132 ? 0.182 0.609 8.044 1.00 90.12 132 PHE A O 1
ATOM 1043 N N . VAL A 1 133 ? -1.474 -0.869 7.677 1.00 92.00 133 VAL A N 1
ATOM 1044 C CA . VAL A 1 133 ? -1.587 -1.329 9.062 1.00 92.00 133 VAL A CA 1
ATOM 1045 C C . VAL A 1 133 ? -1.344 -2.828 9.097 1.00 92.00 133 VAL A C 1
ATOM 1047 O O . VAL A 1 133 ? -2.053 -3.584 8.442 1.00 92.00 133 VAL A O 1
ATOM 1050 N N . GLU A 1 134 ? -0.352 -3.248 9.878 1.00 91.50 134 GLU A N 1
ATOM 1051 C CA . GLU A 1 134 ? -0.083 -4.652 10.178 1.00 91.50 134 GLU A CA 1
ATOM 1052 C C . GLU A 1 134 ? -0.720 -5.002 11.527 1.00 91.50 134 GLU A C 1
ATOM 1054 O O . GLU A 1 134 ? -0.327 -4.483 12.581 1.00 91.50 134 GLU A O 1
ATOM 1059 N N . PHE A 1 135 ? -1.698 -5.898 11.509 1.00 93.69 135 PHE A N 1
ATOM 1060 C CA . PHE A 1 135 ? -2.266 -6.486 12.711 1.00 93.69 135 PHE A CA 1
ATOM 1061 C C . PHE A 1 135 ? -1.328 -7.538 13.311 1.00 93.69 135 PHE A C 1
ATOM 1063 O O . PHE A 1 135 ? -0.402 -8.039 12.681 1.00 93.69 135 PHE A O 1
ATOM 1070 N N . SER A 1 136 ? -1.559 -7.885 14.573 1.00 91.94 136 SER A N 1
ATOM 1071 C CA . SER A 1 136 ? -0.831 -8.954 15.256 1.00 91.94 136 SER A CA 1
ATOM 1072 C C . SER A 1 136 ? -1.287 -10.357 14.838 1.00 91.94 136 SER A C 1
ATOM 1074 O O . SER A 1 136 ? -0.585 -11.322 15.141 1.00 91.94 136 SER A O 1
ATOM 1076 N N . LYS A 1 137 ? -2.449 -10.476 14.175 1.00 91.19 137 LYS A N 1
ATOM 1077 C CA . LYS A 1 137 ? -3.036 -11.725 13.664 1.00 91.19 137 LYS A CA 1
ATOM 1078 C C . LYS A 1 137 ? -3.905 -11.469 12.425 1.00 91.19 137 LYS A C 1
ATOM 1080 O O . LYS A 1 137 ? -4.665 -10.501 12.413 1.00 91.19 137 LYS A O 1
ATOM 1085 N N . ALA A 1 138 ? -3.906 -12.406 11.474 1.00 90.38 138 ALA A N 1
ATOM 1086 C CA . ALA A 1 138 ? -4.781 -12.407 10.290 1.00 90.38 138 ALA A CA 1
ATOM 1087 C C . ALA A 1 138 ? -6.290 -12.329 10.607 1.00 90.38 138 ALA A C 1
ATOM 1089 O O . ALA A 1 138 ? -7.080 -11.809 9.817 1.00 90.38 138 ALA A O 1
ATOM 1090 N N . GLU A 1 139 ? -6.714 -12.842 11.766 1.00 92.94 139 GLU A N 1
ATOM 1091 C CA . GLU A 1 139 ? -8.117 -12.813 12.206 1.00 92.94 139 GLU A CA 1
ATOM 1092 C C . GLU A 1 139 ? -8.663 -11.378 12.248 1.00 92.94 139 GLU A C 1
ATOM 1094 O O . GLU A 1 139 ? -9.776 -11.127 11.783 1.00 92.94 139 GLU A O 1
ATOM 1099 N N . PHE A 1 140 ? -7.842 -10.418 12.689 1.00 94.31 140 PHE A N 1
ATOM 1100 C CA . PHE A 1 140 ? -8.229 -9.009 12.760 1.00 94.31 140 PHE A CA 1
ATOM 1101 C C . PHE A 1 140 ? -8.414 -8.370 11.384 1.00 94.31 140 PHE A C 1
ATOM 1103 O O . PHE A 1 140 ? -9.285 -7.518 11.234 1.00 94.31 140 PHE A O 1
ATOM 1110 N N . VAL A 1 141 ? -7.673 -8.807 10.360 1.00 92.94 141 VAL A N 1
ATOM 1111 C CA . VAL A 1 141 ? -7.897 -8.360 8.974 1.00 92.94 141 VAL A CA 1
ATOM 1112 C C . VAL A 1 141 ? -9.279 -8.797 8.502 1.00 92.94 141 VAL A C 1
ATOM 1114 O O . VAL A 1 141 ? -10.050 -7.997 7.976 1.00 92.94 141 VAL A O 1
ATOM 1117 N N . SER A 1 142 ? -9.626 -10.063 8.739 1.00 91.12 142 SER A N 1
ATOM 1118 C CA . SER A 1 142 ? -10.929 -10.607 8.348 1.00 91.12 142 SER A CA 1
ATOM 1119 C C . SER A 1 142 ? -12.086 -9.921 9.080 1.00 91.12 142 SER A C 1
ATOM 1121 O O . SER A 1 142 ? -13.128 -9.652 8.482 1.00 91.12 142 SER A O 1
ATOM 1123 N N . GLU A 1 143 ? -11.924 -9.637 10.373 1.00 92.62 143 GLU A N 1
ATOM 1124 C CA . GLU A 1 143 ? -12.907 -8.881 11.154 1.00 92.62 143 GLU A CA 1
ATOM 1125 C C . GLU A 1 143 ? -13.026 -7.431 10.687 1.00 92.62 143 GLU A C 1
ATOM 1127 O O . GLU A 1 143 ? -14.144 -6.936 10.528 1.00 92.62 143 GLU A O 1
ATOM 1132 N N . PHE A 1 144 ? -11.898 -6.774 10.409 1.00 93.56 144 PHE A N 1
ATOM 1133 C CA . PHE A 1 144 ? -11.863 -5.413 9.890 1.00 93.56 144 PHE A CA 1
ATOM 1134 C C . PHE A 1 144 ? -12.616 -5.296 8.566 1.00 93.56 144 PHE A C 1
ATOM 1136 O O . PHE A 1 144 ? -13.488 -4.440 8.451 1.00 93.56 144 PHE A O 1
ATOM 1143 N N . LEU A 1 145 ? -12.347 -6.177 7.597 1.00 91.06 145 LEU A N 1
ATOM 1144 C CA . LEU A 1 145 ? -13.016 -6.148 6.293 1.00 91.06 145 LEU A CA 1
ATOM 1145 C C . LEU A 1 145 ? -14.532 -6.348 6.432 1.00 91.06 145 LEU A C 1
ATOM 1147 O O . LEU A 1 145 ? -15.310 -5.563 5.898 1.00 91.06 145 LEU A O 1
ATOM 1151 N N . LYS A 1 146 ? -14.965 -7.318 7.251 1.00 90.75 146 LYS A N 1
ATOM 1152 C CA . LYS A 1 146 ? -16.395 -7.526 7.547 1.00 90.75 146 LYS A CA 1
ATOM 1153 C C . LYS A 1 146 ? -17.043 -6.299 8.187 1.00 90.75 146 LYS A C 1
ATOM 1155 O O . LYS A 1 146 ? -18.223 -6.037 7.958 1.00 90.75 146 LYS A O 1
ATOM 1160 N N . LEU A 1 147 ? -16.315 -5.597 9.054 1.00 89.50 147 LEU A N 1
ATOM 1161 C CA . LEU A 1 147 ? -16.824 -4.422 9.750 1.00 89.50 147 LEU A CA 1
ATOM 1162 C C . LEU A 1 147 ? -16.875 -3.199 8.830 1.00 89.50 147 LEU A C 1
ATOM 1164 O O . LEU A 1 147 ? -17.873 -2.483 8.854 1.00 89.50 147 LEU A O 1
ATOM 1168 N N . LYS A 1 148 ? -15.860 -3.008 7.982 1.00 88.31 148 LYS A N 1
ATOM 1169 C CA . LYS A 1 148 ? -15.838 -1.992 6.926 1.00 88.31 148 LYS A CA 1
ATOM 1170 C C . LYS A 1 148 ? -17.051 -2.138 6.010 1.00 88.31 148 LYS A C 1
ATOM 1172 O O . LYS A 1 148 ? -17.820 -1.191 5.884 1.00 88.31 148 LYS A O 1
ATOM 1177 N N . ASP A 1 149 ? -17.286 -3.334 5.471 1.00 86.88 149 ASP A N 1
ATOM 1178 C CA . ASP A 1 149 ? -18.415 -3.581 4.567 1.00 86.88 149 ASP A CA 1
ATOM 1179 C C . ASP A 1 149 ? -19.758 -3.269 5.247 1.00 86.88 149 ASP A C 1
ATOM 1181 O O . ASP A 1 149 ? -20.644 -2.642 4.666 1.00 86.88 149 ASP A O 1
ATOM 1185 N N . LYS A 1 150 ? -19.908 -3.638 6.527 1.00 85.75 150 LYS A N 1
ATOM 1186 C CA . LYS A 1 150 ? -21.108 -3.306 7.311 1.00 85.75 150 LYS A CA 1
ATOM 1187 C C . LYS A 1 150 ? -21.301 -1.802 7.498 1.00 85.75 150 LYS A C 1
ATOM 1189 O O . LYS A 1 150 ? -22.443 -1.346 7.449 1.00 85.75 150 LYS A O 1
ATOM 1194 N N . LEU A 1 151 ? -20.229 -1.051 7.744 1.00 83.62 151 LEU A N 1
ATOM 1195 C CA . LEU A 1 151 ? -20.290 0.400 7.942 1.00 83.62 151 LEU A CA 1
ATOM 1196 C C . LEU A 1 151 ? -20.600 1.137 6.634 1.00 83.62 151 LEU A C 1
ATOM 1198 O O . LEU A 1 151 ? -21.379 2.086 6.648 1.00 83.62 151 LEU A O 1
ATOM 1202 N N . GLU A 1 152 ? -20.073 0.659 5.507 1.00 80.56 152 GLU A N 1
ATOM 1203 C CA . GLU A 1 152 ? -20.352 1.223 4.182 1.00 80.56 152 GLU A CA 1
ATOM 1204 C C . GLU A 1 152 ? -21.785 0.924 3.712 1.00 80.56 152 GLU A C 1
ATOM 1206 O O . GLU A 1 152 ? -22.452 1.787 3.135 1.00 80.56 152 GLU A O 1
ATOM 1211 N N . MET A 1 153 ? -22.295 -0.281 3.989 1.00 76.75 153 MET A N 1
ATOM 1212 C CA . MET A 1 153 ? -23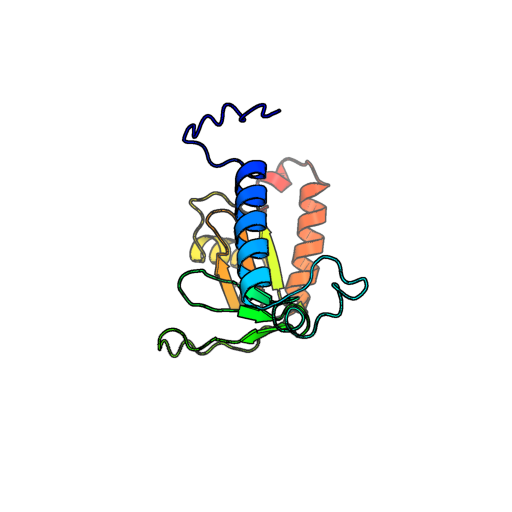.658 -0.678 3.616 1.00 76.75 153 MET A CA 1
ATOM 1213 C C . MET A 1 153 ? -24.726 -0.108 4.559 1.00 76.75 153 MET A C 1
ATOM 1215 O O . MET A 1 153 ? -25.833 0.230 4.133 1.00 76.75 153 MET A O 1
ATOM 1219 N N . GLY A 1 154 ? -24.424 -0.009 5.852 1.00 65.38 154 GLY A N 1
AT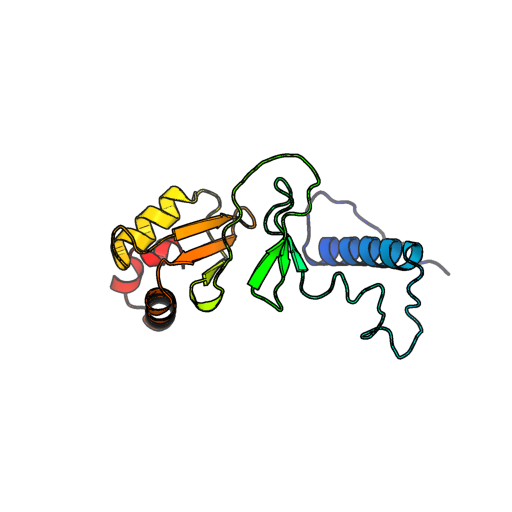OM 1220 C CA . GLY A 1 154 ? -25.346 0.461 6.877 1.00 65.38 154 GLY A CA 1
ATOM 1221 C C . GLY A 1 154 ? -25.288 1.973 7.054 1.00 65.38 154 GLY A C 1
ATOM 1222 O O . GLY A 1 154 ? -24.664 2.441 8.003 1.00 65.38 154 GLY A O 1
ATOM 1223 N N . LYS A 1 155 ? -26.002 2.745 6.223 1.00 62.72 155 LYS A N 1
ATOM 1224 C CA . LYS A 1 155 ? -26.192 4.207 6.388 1.00 62.72 155 LYS A CA 1
ATOM 1225 C C . LYS A 1 155 ? -27.107 4.572 7.574 1.00 62.72 155 LYS A C 1
ATOM 1227 O O . LYS A 1 155 ? -28.018 5.386 7.447 1.00 62.72 155 LYS A O 1
ATOM 1232 N N . ASN A 1 156 ? -26.889 3.956 8.732 1.00 67.25 156 ASN A N 1
ATOM 1233 C CA . ASN A 1 156 ? -27.618 4.250 9.960 1.00 67.25 156 ASN A CA 1
ATOM 1234 C C . ASN A 1 156 ? -26.856 5.306 10.783 1.00 67.25 156 ASN A C 1
ATOM 1236 O O . ASN A 1 156 ? -25.625 5.292 10.791 1.00 67.25 156 ASN A O 1
ATOM 1240 N N . PRO A 1 157 ? -27.541 6.179 11.547 1.00 65.56 157 PRO A N 1
ATOM 1241 C CA . PRO A 1 157 ? -26.893 7.240 12.333 1.00 65.56 157 PRO A CA 1
ATOM 1242 C C . PRO A 1 157 ? -25.840 6.729 13.329 1.00 65.56 157 PRO A C 1
ATOM 1244 O O . PRO A 1 157 ? -24.889 7.429 13.658 1.00 65.56 157 PRO A O 1
ATOM 1247 N N . ILE A 1 158 ? -26.000 5.487 13.794 1.00 60.97 158 ILE A N 1
ATOM 1248 C CA . ILE A 1 158 ? -25.102 4.835 14.753 1.00 60.97 158 ILE A CA 1
ATOM 1249 C C . ILE A 1 158 ? -23.765 4.457 14.092 1.00 60.97 158 ILE A C 1
ATOM 1251 O O . ILE A 1 158 ? -22.731 4.490 14.753 1.00 60.97 158 ILE A O 1
ATOM 1255 N N . SER A 1 159 ? -23.756 4.173 12.785 1.00 64.19 159 SER A N 1
ATOM 1256 C CA . SER A 1 159 ? -22.544 3.841 12.025 1.00 64.19 159 SER A CA 1
ATOM 1257 C C . SER A 1 159 ? -21.563 5.017 11.962 1.00 64.19 159 SER A C 1
ATOM 1259 O O . SER A 1 159 ? -20.356 4.810 11.951 1.00 64.19 159 SER A O 1
ATOM 1261 N N . ILE A 1 160 ? -22.079 6.251 12.002 1.00 65.06 160 ILE A N 1
ATOM 1262 C CA . ILE A 1 160 ? -21.287 7.492 11.999 1.00 65.06 160 ILE A CA 1
ATOM 1263 C C . ILE A 1 160 ? -20.534 7.674 13.326 1.00 65.06 160 ILE A C 1
ATOM 1265 O O . ILE A 1 160 ? -19.452 8.250 13.346 1.00 65.06 160 ILE A O 1
ATOM 1269 N N . LEU A 1 161 ? -21.072 7.153 14.434 1.00 76.38 161 LEU A N 1
ATOM 1270 C CA . LEU A 1 161 ? -20.459 7.239 15.766 1.00 76.38 161 LEU A CA 1
ATOM 1271 C C . LEU A 1 161 ? -19.434 6.128 16.033 1.00 76.38 161 LEU A C 1
ATOM 1273 O O . LEU A 1 161 ? -18.769 6.137 17.071 1.00 76.38 161 LEU A O 1
ATOM 1277 N N . HIS A 1 162 ? -19.325 5.147 15.135 1.00 78.88 162 HIS A N 1
ATOM 1278 C CA . HIS A 1 162 ? -18.387 4.048 15.300 1.00 78.88 162 HIS A CA 1
ATOM 1279 C C . HIS A 1 162 ? -16.944 4.564 15.185 1.00 78.88 162 HIS A C 1
ATOM 1281 O O . HIS A 1 162 ? -16.653 5.255 14.222 1.00 78.88 162 HIS A O 1
ATOM 1287 N N . PRO A 1 163 ? -15.995 4.199 16.068 1.00 79.56 163 PRO A N 1
ATOM 1288 C CA . PRO A 1 163 ? -14.631 4.738 16.009 1.00 79.56 163 PRO A CA 1
ATOM 1289 C C . PRO A 1 163 ? -13.941 4.595 14.642 1.00 79.56 163 PRO A C 1
ATOM 1291 O O . PRO A 1 163 ? -13.156 5.460 14.267 1.00 79.56 163 PRO A O 1
ATOM 1294 N N . LEU A 1 164 ? -14.249 3.531 13.887 1.00 83.00 164 LEU A N 1
ATOM 1295 C CA . LEU A 1 164 ? -13.705 3.335 12.536 1.00 83.00 164 LEU A CA 1
ATOM 1296 C C . LEU A 1 164 ? -14.209 4.332 11.490 1.00 83.00 164 LEU A C 1
ATOM 1298 O O . LEU A 1 164 ? -13.503 4.509 10.513 1.00 83.00 164 LEU A O 1
ATOM 1302 N N . SER A 1 165 ? -15.351 5.000 11.678 1.00 81.12 165 SER A N 1
ATOM 1303 C CA . SER A 1 165 ? -15.848 6.014 10.727 1.00 81.12 165 SER A CA 1
ATOM 1304 C C . SER A 1 165 ? -14.928 7.235 10.612 1.00 81.12 165 SER A C 1
ATOM 1306 O O . SER A 1 165 ? -15.098 8.068 9.734 1.00 81.12 165 SER A O 1
ATOM 1308 N N . ILE A 1 166 ? -13.966 7.372 11.530 1.00 81.94 166 ILE A N 1
ATOM 1309 C CA . ILE A 1 166 ? -12.948 8.426 11.500 1.00 81.94 166 ILE A CA 1
ATOM 1310 C C . ILE A 1 166 ? -11.839 8.087 10.487 1.00 81.94 166 ILE A C 1
ATOM 1312 O O . ILE A 1 166 ? -11.154 8.987 10.008 1.00 81.94 166 ILE A O 1
ATOM 1316 N N . ILE A 1 167 ? -11.634 6.797 10.194 1.00 83.50 167 ILE A N 1
ATOM 1317 C CA . ILE A 1 167 ? -10.541 6.285 9.348 1.00 83.50 167 ILE A CA 1
ATOM 1318 C C . ILE A 1 167 ? -11.028 5.477 8.131 1.00 83.50 167 ILE A C 1
ATOM 1320 O O . ILE A 1 167 ? -10.194 4.932 7.410 1.00 83.50 167 ILE A O 1
ATOM 1324 N N . LEU A 1 168 ? -12.347 5.370 7.940 1.00 82.38 168 LEU A N 1
ATOM 1325 C CA . LEU A 1 168 ? -13.051 4.746 6.814 1.00 82.38 168 LEU A CA 1
ATOM 1326 C C . LEU A 1 168 ? -13.957 5.792 6.169 1.00 82.38 168 LEU A C 1
ATOM 1328 O O . LEU A 1 168 ? -13.957 5.872 4.924 1.00 82.38 168 LEU A O 1
#

Foldseek 3Di:
DDPDPPDPPPDDDDPVVVVVVVVVVVVVVCVVLVQDPPDPCSVVPPSCVVVPQWDQLDPVQCWIARNVQQATDRPPPDDDPPVRDRGDVLQKDKFFQAALPDDPVNVLVLLCVVPNNQQWDDKGDSDSGMIMTGTPDSVSVVVVVVLVVCLVVDPDPVSCVRSCVNRD

Sequence (168 aa):
MHRFLNWNSGSEHEAGYDAFMTGCVFSQVCSNLGVDFNSNDFPQNEKLQKYVNHLYLSWVNGDLIDLTTGKVATKNLVASKAKCNSFVFSDMILLWGLLPTLRANDIRAILNKVFGSSSIKTIYHLDETAAFVEFSKAEFVSEFLKLKDKLEMGKNPISILHPLSIIL

InterPro domains:
  IPR036397 Ribonuclease H superfamily [G3DSA:3.30.420.10] (2-71)
  IPR051181 CAF1 family poly(A)-specific ribonucleases [PTHR15092] (9-149)

Radius of gyration: 20.56 Å; chains: 1; bounding box: 50×39×61 Å